Protein AF-A0A2U9CSH9-F1 (afdb_monomer)

Radius of gyration: 21.41 Å; Cα contacts (8 Å, |Δi|>4): 28; chains: 1; bounding box: 48×41×66 Å

Secondary structure (DSSP, 8-state):
----TT-HHHHHHHHHHHHHHHHHHHHHS-HHHHHHHHHHSTTSGGGTTS-HHHHHHHHHHHHHHHHHHS----S---------HHHHHHHHHHHHHHHHHHHHH--

Organism: Scophthalmus maximus (NCBI:txid52904)

pLDDT: mean 71.53, std 14.7, range [34.81, 94.69]

Solvent-accessible surface area (backbone atoms only — not comparable to full-atom values): 6603 Å² total; per-residue (Å²): 131,87,81,53,82,82,35,69,67,54,48,51,50,49,53,51,54,50,50,55,52,50,53,54,47,53,74,76,40,66,56,67,60,52,54,49,53,46,52,60,36,84,88,38,61,90,43,66,92,47,58,79,75,58,49,58,56,50,53,52,52,51,53,50,53,47,59,70,71,42,76,77,78,64,87,78,76,91,81,92,77,84,76,58,68,67,60,57,50,49,52,55,46,50,53,53,52,53,54,55,50,57,55,66,73,76,111

Foldseek 3Di:
DPPDCPPPVNVVVCVVVVVVVVVVVVVVDPVLVVLLVLLL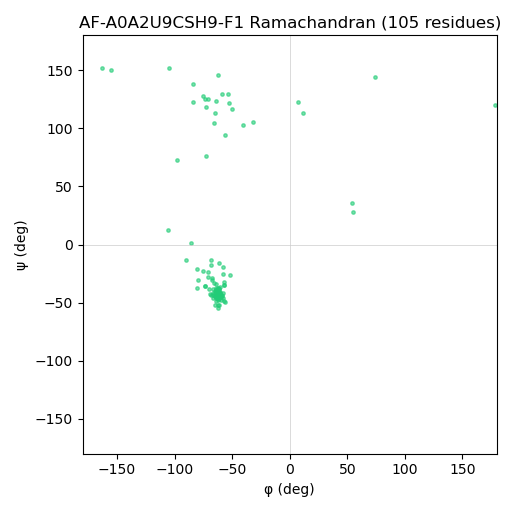PPVCPQSPVDDPVVSVVNVVVVVVVLVVLPPPDDDDDDDDDDPDVVSVVSNVSVVVNVVVVVVVVVD

Structure (mmCIF, N/CA/C/O backbone):
data_AF-A0A2U9CSH9-F1
#
_entry.id   AF-A0A2U9CSH9-F1
#
loop_
_atom_site.group_PDB
_atom_site.id
_atom_site.type_symbol
_atom_site.label_atom_id
_atom_site.label_alt_id
_atom_site.label_comp_id
_atom_site.label_asym_id
_atom_site.label_entity_id
_atom_site.label_seq_id
_atom_site.pdbx_PDB_ins_code
_atom_site.Cartn_x
_atom_site.Cartn_y
_atom_site.Cartn_z
_atom_site.occupancy
_atom_site.B_iso_or_equiv
_atom_site.auth_seq_id
_atom_site.auth_comp_id
_atom_site.auth_asym_id
_atom_site.auth_atom_id
_atom_site.pdbx_PDB_model_num
ATOM 1 N N . MET A 1 1 ? 16.160 3.084 -37.737 1.00 49.69 1 MET A N 1
ATOM 2 C CA . MET A 1 1 ? 16.240 1.764 -37.085 1.00 49.69 1 MET A CA 1
ATOM 3 C C . MET A 1 1 ? 15.043 1.683 -36.165 1.00 49.69 1 MET A C 1
ATOM 5 O O . MET A 1 1 ? 14.957 2.508 -35.265 1.00 49.69 1 MET A O 1
ATOM 9 N N . GLU A 1 2 ? 14.085 0.808 -36.460 1.00 58.69 2 GLU A N 1
ATOM 10 C CA . GLU A 1 2 ? 13.007 0.487 -35.521 1.00 58.69 2 GLU A CA 1
ATOM 11 C C . GLU A 1 2 ? 13.655 -0.187 -34.312 1.00 58.69 2 GLU A C 1
ATOM 13 O O . GLU A 1 2 ? 14.274 -1.242 -34.439 1.00 58.69 2 GLU A O 1
ATOM 18 N N . SER A 1 3 ? 13.620 0.474 -33.158 1.00 60.19 3 SER A N 1
ATOM 19 C CA . SER A 1 3 ? 14.018 -0.141 -31.898 1.00 60.19 3 SER A CA 1
ATOM 20 C C . SER A 1 3 ? 13.008 -1.243 -31.594 1.00 60.19 3 SER A C 1
ATOM 22 O O . SER A 1 3 ? 11.867 -0.948 -31.247 1.00 60.19 3 SER A O 1
ATOM 24 N N . SER A 1 4 ? 13.414 -2.495 -31.792 1.00 69.75 4 SER A N 1
ATOM 25 C CA . SER A 1 4 ? 12.631 -3.660 -31.387 1.00 69.75 4 SER A CA 1
ATOM 26 C C . SER A 1 4 ? 12.401 -3.601 -29.876 1.00 69.75 4 SER A C 1
ATOM 28 O O . SER A 1 4 ? 13.360 -3.431 -29.124 1.00 69.75 4 SER A O 1
ATOM 30 N N . GLU A 1 5 ? 11.155 -3.748 -29.422 1.00 65.00 5 GLU A N 1
ATOM 31 C CA . GLU A 1 5 ? 10.828 -3.832 -27.988 1.00 65.00 5 GLU A CA 1
ATOM 32 C C . GLU A 1 5 ? 11.483 -5.053 -27.308 1.00 65.00 5 GLU A C 1
ATOM 34 O O . GLU A 1 5 ? 11.623 -5.078 -26.086 1.00 65.00 5 GLU A O 1
ATOM 39 N N . ASP A 1 6 ? 11.953 -6.020 -28.106 1.00 74.81 6 ASP A N 1
ATOM 40 C CA . ASP A 1 6 ? 12.727 -7.182 -27.660 1.00 74.81 6 ASP A CA 1
ATOM 41 C C . ASP A 1 6 ? 14.239 -6.907 -27.542 1.00 74.81 6 ASP A C 1
ATOM 43 O O . ASP A 1 6 ? 15.007 -7.812 -27.205 1.00 74.81 6 ASP A O 1
ATOM 47 N N . ASP A 1 7 ? 14.704 -5.680 -27.812 1.00 85.31 7 ASP A N 1
ATOM 48 C CA . ASP A 1 7 ? 16.100 -5.314 -27.577 1.00 85.31 7 ASP A CA 1
ATOM 49 C C . ASP A 1 7 ? 16.426 -5.384 -26.069 1.00 85.31 7 ASP A C 1
ATOM 51 O O . ASP A 1 7 ? 15.793 -4.695 -25.256 1.00 85.31 7 ASP A O 1
ATOM 55 N N . PRO A 1 8 ? 17.439 -6.167 -25.653 1.00 83.56 8 PRO A N 1
ATOM 56 C CA . PRO A 1 8 ? 17.813 -6.278 -24.246 1.00 83.56 8 PRO A CA 1
ATOM 57 C C . PRO A 1 8 ? 18.170 -4.929 -23.605 1.00 83.56 8 PRO A C 1
ATOM 59 O O . PRO A 1 8 ? 17.911 -4.732 -22.415 1.00 83.56 8 PRO A O 1
ATOM 62 N N . GLY A 1 9 ? 18.743 -4.000 -24.381 1.00 86.38 9 GLY A N 1
ATOM 63 C CA . GLY A 1 9 ? 19.060 -2.645 -23.932 1.00 86.38 9 GLY A CA 1
ATOM 64 C C . GLY A 1 9 ? 17.804 -1.823 -23.639 1.00 86.38 9 GLY A C 1
ATOM 65 O O . GLY A 1 9 ? 17.703 -1.205 -22.575 1.00 86.38 9 GLY A O 1
ATOM 66 N N . PHE A 1 10 ? 16.815 -1.871 -24.533 1.00 87.00 10 PHE A N 1
ATOM 67 C CA . PHE A 1 10 ? 15.502 -1.258 -24.325 1.00 87.00 10 PHE A CA 1
ATOM 68 C C . PHE A 1 10 ? 14.789 -1.818 -23.088 1.00 87.00 10 PHE A C 1
ATOM 70 O O . PHE A 1 10 ? 14.345 -1.042 -22.241 1.00 87.00 10 PHE A O 1
ATOM 77 N N . ILE A 1 11 ? 14.735 -3.145 -22.926 1.00 87.12 11 ILE A N 1
ATOM 78 C CA . ILE A 1 11 ? 14.083 -3.784 -21.771 1.00 87.12 11 ILE A CA 1
ATOM 79 C C . ILE A 1 11 ? 14.757 -3.365 -20.459 1.00 87.12 11 ILE A C 1
ATOM 81 O O . ILE A 1 11 ? 14.074 -3.122 -19.459 1.00 87.12 11 ILE A O 1
ATOM 85 N N . LEU A 1 12 ? 16.092 -3.282 -20.439 1.00 90.06 12 LEU A N 1
ATOM 86 C CA . LEU A 1 12 ? 16.836 -2.856 -19.256 1.00 90.06 12 LEU A CA 1
ATOM 87 C C . LEU A 1 12 ? 16.510 -1.404 -18.887 1.00 90.06 12 LEU A C 1
ATOM 89 O O . LEU A 1 12 ? 16.176 -1.132 -17.732 1.00 90.06 12 LEU A O 1
ATOM 93 N N . ASN A 1 13 ? 16.546 -0.501 -19.869 1.00 90.38 13 ASN A N 1
ATOM 94 C CA . ASN A 1 13 ? 16.212 0.908 -19.672 1.00 90.38 13 ASN A CA 1
ATOM 95 C C . ASN A 1 13 ? 14.763 1.076 -19.219 1.00 90.38 13 ASN A C 1
ATOM 97 O O . ASN A 1 13 ? 14.510 1.756 -18.229 1.00 90.38 13 ASN A O 1
ATOM 101 N N . PHE A 1 14 ? 13.819 0.397 -19.873 1.00 90.56 14 PHE A N 1
ATOM 102 C CA . PHE A 1 14 ? 12.418 0.412 -19.475 1.00 90.56 14 PHE A CA 1
ATOM 103 C C . PHE A 1 14 ? 12.251 -0.033 -18.021 1.00 90.56 14 PHE A C 1
ATOM 105 O O . PHE A 1 14 ? 11.619 0.673 -17.241 1.00 90.56 14 PHE A O 1
ATOM 112 N N . LYS A 1 15 ? 12.856 -1.159 -17.618 1.00 92.88 15 LYS A N 1
ATOM 113 C CA . LYS A 1 15 ? 12.779 -1.645 -16.231 1.00 92.88 15 LYS A CA 1
ATOM 114 C C . LYS A 1 15 ? 13.325 -0.624 -15.241 1.00 92.88 15 LYS A C 1
ATOM 116 O O . LYS A 1 15 ? 12.700 -0.407 -14.204 1.00 92.88 15 LYS A O 1
ATOM 121 N N . GLN A 1 16 ? 14.457 0.004 -15.547 1.00 94.69 16 GLN A N 1
ATOM 122 C CA . GLN A 1 16 ? 15.051 1.021 -14.681 1.00 94.69 16 GLN A CA 1
ATOM 123 C C . GLN A 1 16 ? 14.157 2.259 -14.578 1.00 94.69 16 GLN A C 1
ATOM 125 O O . GLN A 1 16 ? 13.796 2.659 -13.474 1.00 94.69 16 GLN A O 1
ATOM 130 N N . THR A 1 17 ? 13.739 2.828 -15.710 1.00 93.38 17 THR A N 1
ATOM 131 C CA . THR A 1 17 ? 12.882 4.019 -15.740 1.00 93.38 17 THR A CA 1
ATOM 132 C C . THR A 1 17 ? 11.534 3.756 -15.077 1.00 93.38 17 THR A C 1
ATOM 134 O O . THR A 1 17 ? 11.076 4.566 -14.277 1.00 93.38 17 THR A O 1
ATOM 137 N N . PHE A 1 18 ? 10.922 2.604 -15.349 1.00 93.44 18 PHE A N 1
ATOM 138 C CA . PHE A 1 18 ? 9.663 2.200 -14.736 1.00 93.44 18 PHE A CA 1
ATOM 139 C C . PHE A 1 18 ? 9.794 2.021 -13.222 1.00 93.44 18 PHE A C 1
ATOM 141 O O . PHE A 1 18 ? 8.925 2.466 -12.478 1.00 93.44 18 PHE A O 1
ATOM 148 N N . THR A 1 19 ? 10.880 1.404 -12.749 1.00 93.19 19 THR A N 1
ATOM 149 C CA . THR A 1 19 ? 11.113 1.221 -11.308 1.00 93.19 19 THR A CA 1
ATOM 150 C C . THR A 1 19 ? 11.275 2.565 -10.604 1.00 93.19 19 THR A C 1
ATOM 152 O O . THR A 1 19 ? 10.609 2.801 -9.601 1.00 93.19 19 THR A O 1
ATOM 155 N N . LEU A 1 20 ? 12.075 3.475 -11.167 1.00 93.75 20 LEU A N 1
ATOM 156 C CA . LEU A 1 20 ? 12.262 4.823 -10.622 1.00 93.75 20 LEU A CA 1
ATOM 157 C C . LEU A 1 20 ? 10.951 5.616 -10.586 1.00 93.75 20 LEU A C 1
ATOM 159 O O . LEU A 1 20 ? 10.651 6.292 -9.603 1.00 93.75 20 LEU A O 1
ATOM 163 N N . ASP A 1 21 ? 10.144 5.515 -11.642 1.00 92.75 21 ASP A N 1
ATOM 164 C CA . ASP A 1 21 ? 8.839 6.167 -11.697 1.00 92.75 21 ASP A CA 1
ATOM 165 C C 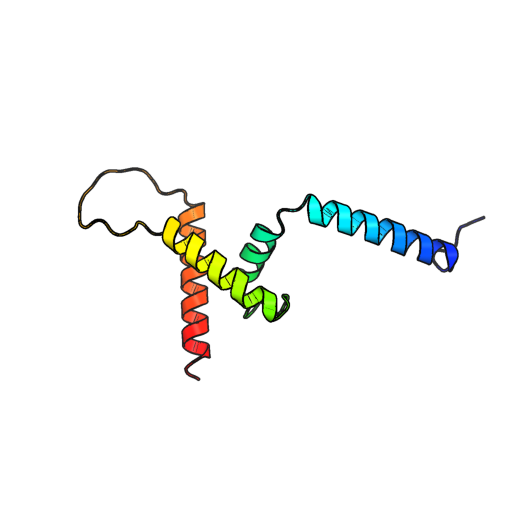. ASP A 1 21 ? 7.851 5.574 -10.675 1.00 92.75 21 ASP A C 1
ATOM 167 O O . ASP A 1 21 ? 7.103 6.307 -10.025 1.00 92.75 21 ASP A O 1
ATOM 171 N N . MET A 1 22 ? 7.878 4.253 -10.463 1.00 89.19 22 MET A N 1
ATOM 172 C CA . MET A 1 22 ? 7.092 3.593 -9.417 1.00 89.19 22 MET A CA 1
ATOM 173 C C . MET A 1 22 ? 7.507 4.023 -8.012 1.00 89.19 22 MET A C 1
ATOM 175 O O . MET A 1 22 ? 6.637 4.280 -7.181 1.00 89.19 22 MET A O 1
ATOM 179 N N . GLU A 1 23 ? 8.807 4.111 -7.739 1.00 88.38 23 GLU A N 1
ATOM 180 C CA . GLU A 1 23 ? 9.325 4.572 -6.449 1.00 88.38 23 GLU A CA 1
ATOM 181 C C . GLU A 1 23 ? 8.921 6.020 -6.179 1.00 88.38 23 GLU A C 1
ATOM 183 O O . GLU A 1 23 ? 8.352 6.308 -5.127 1.00 88.38 23 GLU A O 1
ATOM 188 N N . LYS A 1 24 ? 9.072 6.903 -7.170 1.00 90.06 24 LYS A N 1
ATOM 189 C CA . LYS A 1 24 ? 8.617 8.292 -7.071 1.00 90.06 24 LYS A CA 1
ATOM 190 C C . LYS A 1 24 ? 7.119 8.382 -6.762 1.00 90.06 24 LYS A C 1
ATOM 192 O O . LYS A 1 24 ? 6.705 9.086 -5.842 1.00 90.06 24 LYS A O 1
ATOM 197 N N . ARG A 1 25 ? 6.290 7.633 -7.495 1.00 87.00 25 ARG A N 1
ATOM 198 C CA . ARG A 1 25 ? 4.837 7.621 -7.272 1.00 87.00 25 ARG A CA 1
ATOM 199 C C . ARG A 1 25 ? 4.460 7.029 -5.923 1.00 87.00 25 ARG A C 1
ATOM 201 O O . ARG A 1 25 ? 3.468 7.459 -5.342 1.00 87.00 25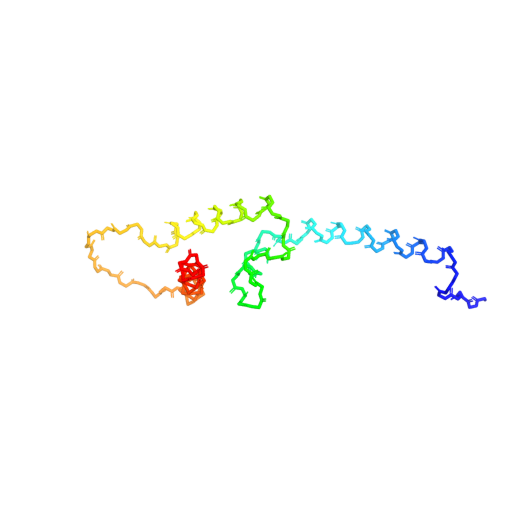 ARG A O 1
ATOM 208 N N . LYS A 1 26 ? 5.210 6.051 -5.416 1.00 82.50 26 LYS A N 1
ATOM 209 C CA . LYS A 1 26 ? 4.986 5.470 -4.088 1.00 82.50 26 LYS A CA 1
ATOM 210 C C . LYS A 1 26 ? 5.152 6.520 -2.986 1.00 82.50 26 LYS A C 1
ATOM 212 O O . LYS A 1 26 ? 4.351 6.499 -2.055 1.00 82.50 26 LYS A O 1
ATOM 217 N N . ASP A 1 27 ? 6.118 7.425 -3.120 1.00 78.31 27 ASP A N 1
ATOM 218 C CA . ASP A 1 27 ? 6.354 8.509 -2.158 1.00 78.31 27 ASP A CA 1
ATOM 219 C C . ASP A 1 27 ? 5.291 9.615 -2.256 1.00 78.31 27 ASP A C 1
ATOM 221 O O . ASP A 1 27 ? 4.852 10.158 -1.244 1.00 78.31 27 ASP A O 1
ATOM 225 N N . GLU A 1 28 ? 4.816 9.910 -3.469 1.00 78.81 28 GLU A N 1
ATOM 226 C CA . GLU A 1 28 ? 3.731 10.875 -3.709 1.00 78.81 28 GLU A CA 1
ATOM 227 C C . GLU A 1 28 ? 2.340 10.319 -3.338 1.00 78.81 28 GLU A C 1
ATOM 229 O O . GLU A 1 28 ? 1.396 11.069 -3.076 1.00 78.81 28 GLU A O 1
ATOM 234 N N . THR A 1 29 ? 2.188 8.993 -3.306 1.00 79.12 29 THR A N 1
ATOM 235 C CA . THR A 1 29 ? 0.917 8.321 -3.018 1.00 79.12 29 THR A CA 1
ATOM 236 C C . THR A 1 29 ? 0.687 8.201 -1.518 1.00 79.12 29 THR A C 1
ATOM 238 O O . THR A 1 29 ? 1.556 7.779 -0.757 1.00 79.12 29 THR A O 1
ATOM 241 N N . ASN A 1 30 ? -0.552 8.442 -1.080 1.00 81.69 30 ASN A N 1
ATOM 242 C CA . ASN A 1 30 ? -0.961 8.155 0.292 1.00 81.69 30 ASN A CA 1
ATOM 243 C C . ASN A 1 30 ? -1.108 6.638 0.526 1.00 81.69 30 ASN A C 1
ATOM 245 O O . ASN A 1 30 ? -2.209 6.081 0.561 1.00 81.69 30 ASN A O 1
ATOM 249 N N . SER A 1 31 ? 0.037 5.966 0.659 1.00 77.69 31 SER A N 1
ATOM 250 C CA . SER A 1 31 ? 0.155 4.516 0.823 1.00 77.69 31 SER A CA 1
ATOM 251 C C . SER A 1 31 ? -0.634 4.012 2.034 1.00 77.69 31 SER A C 1
ATOM 253 O O . SER A 1 31 ? -1.267 2.959 1.975 1.00 77.69 31 SER A O 1
ATOM 255 N N . THR A 1 32 ? -0.694 4.802 3.108 1.00 77.38 32 THR A N 1
ATOM 256 C CA . THR A 1 32 ? -1.468 4.481 4.312 1.00 77.38 32 THR A CA 1
ATOM 257 C C . THR A 1 32 ? -2.959 4.357 4.011 1.00 77.38 32 THR A C 1
ATOM 259 O O . THR A 1 32 ? -3.560 3.324 4.310 1.00 77.38 32 THR A O 1
ATOM 262 N N . TRP A 1 33 ? -3.564 5.355 3.362 1.00 77.00 33 TRP A N 1
ATOM 263 C CA . TRP A 1 33 ? -4.988 5.299 3.017 1.00 77.00 33 TRP A CA 1
ATOM 264 C C . TRP A 1 33 ? -5.309 4.242 1.964 1.00 77.00 33 TRP A C 1
ATOM 266 O O . TRP A 1 33 ? -6.385 3.649 2.019 1.00 77.00 33 TRP A O 1
ATOM 276 N N . LEU A 1 34 ? -4.380 3.955 1.052 1.00 80.94 34 LEU A N 1
ATOM 277 C CA . LEU A 1 34 ? -4.534 2.872 0.082 1.00 80.94 34 LEU A CA 1
ATOM 278 C C . LEU A 1 34 ? -4.524 1.491 0.758 1.00 80.94 34 LEU A C 1
ATOM 280 O O . LEU A 1 34 ? -5.333 0.620 0.440 1.00 80.94 34 LEU A O 1
ATOM 284 N N . LYS A 1 35 ? -3.634 1.290 1.735 1.00 76.81 35 LYS A N 1
ATOM 285 C CA . LYS A 1 35 ? -3.601 0.072 2.551 1.00 76.81 35 LYS A CA 1
ATOM 286 C C . LYS A 1 35 ? -4.885 -0.081 3.371 1.00 76.81 35 LYS A C 1
ATOM 288 O O . LYS A 1 35 ? -5.427 -1.182 3.453 1.00 76.81 35 LYS A O 1
ATOM 293 N N . ILE A 1 36 ? -5.400 1.022 3.917 1.00 76.12 36 ILE A N 1
ATOM 294 C CA . ILE A 1 36 ? -6.681 1.065 4.630 1.00 76.12 36 ILE A CA 1
ATOM 295 C C . ILE A 1 36 ? -7.832 0.684 3.688 1.00 76.12 36 ILE A C 1
ATOM 297 O O . ILE A 1 36 ? -8.567 -0.261 3.961 1.00 76.12 36 ILE A O 1
ATOM 301 N N . SER A 1 37 ? -7.986 1.350 2.547 1.00 76.31 37 SER A N 1
ATOM 302 C CA . SER A 1 37 ? -9.079 1.050 1.614 1.00 76.31 37 SER A CA 1
ATOM 303 C C . SER A 1 37 ? -9.026 -0.392 1.100 1.00 76.31 37 SER A C 1
ATOM 305 O O . SER A 1 37 ? -10.065 -1.044 1.020 1.00 76.31 37 SER A O 1
ATOM 307 N N . THR A 1 38 ? -7.825 -0.929 0.872 1.00 76.69 38 THR A N 1
ATOM 308 C CA . THR A 1 38 ? -7.630 -2.342 0.514 1.00 76.69 38 THR A CA 1
ATOM 309 C C . THR A 1 38 ? -8.066 -3.284 1.637 1.00 76.69 38 THR A C 1
ATOM 311 O O . THR A 1 38 ? -8.687 -4.302 1.363 1.00 76.69 38 THR A O 1
ATOM 314 N N . ALA A 1 39 ? -7.804 -2.954 2.906 1.00 74.31 39 ALA A N 1
ATOM 315 C CA . ALA A 1 39 ? -8.287 -3.747 4.041 1.00 74.31 39 ALA A CA 1
ATOM 316 C C . ALA A 1 39 ? -9.812 -3.766 4.158 1.00 74.31 39 ALA A C 1
ATOM 318 O O . ALA A 1 39 ? -10.379 -4.751 4.624 1.00 74.31 39 ALA A O 1
ATOM 319 N N . LEU A 1 40 ? -10.456 -2.656 3.789 1.00 72.88 40 LEU A N 1
ATOM 320 C CA . LEU A 1 40 ? -11.907 -2.499 3.861 1.00 72.88 40 LEU A CA 1
ATOM 321 C C . LEU A 1 40 ? -12.640 -3.140 2.696 1.00 72.88 40 LEU A C 1
ATOM 323 O O . LEU A 1 40 ? -13.830 -3.431 2.811 1.00 72.88 40 LEU A O 1
ATOM 327 N N . ASP A 1 41 ? -11.948 -3.362 1.586 1.00 79.44 41 ASP A N 1
ATOM 328 C CA . ASP A 1 41 ? -12.521 -4.010 0.426 1.00 79.44 41 ASP A CA 1
ATOM 329 C C . ASP A 1 41 ? -12.710 -5.519 0.701 1.00 79.44 41 ASP A C 1
ATOM 331 O O . ASP A 1 41 ? -11.738 -6.254 0.905 1.00 79.44 41 ASP A O 1
ATOM 335 N N . PRO A 1 42 ? -13.958 -6.029 0.669 1.00 71.94 42 PRO A N 1
ATOM 336 C CA . PRO A 1 42 ? -14.258 -7.431 0.952 1.00 71.94 42 PRO A CA 1
ATOM 337 C C . PRO A 1 42 ? -13.547 -8.447 0.049 1.00 71.94 42 PRO A C 1
ATOM 339 O O . PRO A 1 42 ? -13.475 -9.627 0.403 1.00 71.94 42 PRO A O 1
ATOM 342 N N . ARG A 1 43 ? -13.059 -8.021 -1.124 1.00 78.38 43 ARG A N 1
ATOM 343 C CA . ARG A 1 43 ? -12.319 -8.869 -2.069 1.00 78.38 43 ARG A CA 1
ATOM 344 C C . ARG A 1 43 ? -10.933 -9.221 -1.534 1.00 78.38 43 ARG A C 1
ATOM 346 O O . ARG A 1 43 ? -10.426 -10.304 -1.818 1.00 78.38 43 ARG A O 1
ATOM 353 N N . PHE A 1 44 ? -10.349 -8.364 -0.702 1.00 72.31 44 PHE A N 1
ATOM 354 C CA . PHE A 1 44 ? -9.026 -8.559 -0.118 1.00 72.31 44 PHE A CA 1
ATOM 355 C C . PHE A 1 44 ? -9.146 -9.140 1.293 1.00 72.31 44 PHE A C 1
ATOM 357 O O . PHE A 1 44 ? -8.902 -8.483 2.304 1.00 72.31 44 PHE A O 1
ATOM 364 N N . LYS A 1 45 ? -9.517 -10.426 1.364 1.00 69.88 45 LYS A N 1
ATOM 365 C CA . LYS A 1 45 ? -9.622 -11.154 2.638 1.00 69.88 45 LYS A CA 1
ATOM 366 C C . LYS A 1 45 ? -8.315 -11.060 3.433 1.00 69.88 45 LYS A C 1
ATOM 368 O O . LYS A 1 45 ? -7.242 -11.366 2.910 1.00 69.88 45 LYS A O 1
ATOM 373 N N . ASP A 1 46 ? -8.429 -10.676 4.702 1.00 68.06 46 ASP A N 1
ATOM 374 C CA . ASP A 1 46 ? -7.358 -10.686 5.708 1.00 68.06 46 ASP A CA 1
ATOM 375 C C . ASP A 1 46 ? -6.078 -9.933 5.329 1.00 68.06 46 ASP A C 1
ATOM 377 O O . ASP A 1 46 ? -4.994 -10.294 5.802 1.00 68.06 46 ASP A O 1
ATOM 381 N N . LEU A 1 47 ? -6.176 -8.904 4.478 1.00 72.19 47 LEU A N 1
ATOM 382 C CA . LEU A 1 47 ? -5.006 -8.154 4.014 1.00 72.19 47 LEU A CA 1
ATOM 383 C C . LEU A 1 47 ? -3.932 -9.066 3.392 1.00 72.19 47 LEU A C 1
ATOM 385 O O . LEU A 1 47 ? -2.733 -8.836 3.555 1.00 72.19 47 LEU A O 1
ATOM 389 N N . LYS A 1 48 ? -4.339 -10.133 2.687 1.00 72.75 48 LYS A N 1
ATOM 390 C CA . LYS A 1 48 ? -3.402 -11.103 2.088 1.00 72.75 48 LYS A CA 1
ATOM 391 C C . LYS A 1 48 ? -2.406 -10.478 1.107 1.00 72.75 48 LYS A C 1
ATOM 393 O O . LYS A 1 48 ? -1.314 -11.014 0.960 1.00 72.75 48 LYS A O 1
ATOM 398 N N . CYS A 1 49 ? -2.765 -9.349 0.498 1.00 75.12 49 CYS A N 1
ATOM 399 C CA . CYS A 1 49 ? -1.905 -8.547 -0.372 1.00 75.12 49 CYS A CA 1
ATOM 400 C C . CYS A 1 49 ? -0.744 -7.854 0.362 1.00 75.12 49 CYS A C 1
ATOM 402 O O . CYS A 1 49 ? 0.171 -7.364 -0.287 1.00 75.12 49 CYS A O 1
ATOM 404 N N . LEU A 1 50 ? -0.773 -7.804 1.696 1.00 76.00 50 LEU A N 1
ATOM 405 C CA . LEU A 1 50 ? 0.286 -7.229 2.515 1.00 76.00 50 LEU A CA 1
ATOM 406 C C . LEU A 1 50 ? 1.117 -8.313 3.186 1.00 76.00 50 LEU A C 1
ATOM 408 O O . LEU A 1 50 ? 0.621 -9.401 3.515 1.00 76.00 50 LEU A O 1
ATOM 412 N N . HIS A 1 51 ? 2.379 -7.985 3.450 1.00 81.50 51 HIS A N 1
ATOM 413 C CA . HIS A 1 51 ? 3.269 -8.858 4.196 1.00 81.50 51 HIS A CA 1
ATOM 414 C C . HIS A 1 51 ? 2.748 -9.080 5.624 1.00 81.50 51 HIS A C 1
ATOM 416 O O . HIS A 1 51 ? 2.150 -8.191 6.228 1.00 81.50 51 HIS A O 1
ATOM 422 N N . ARG A 1 52 ? 2.961 -10.279 6.184 1.00 79.56 52 ARG A N 1
ATOM 423 C CA . ARG A 1 52 ? 2.385 -10.673 7.484 1.00 79.56 52 ARG A CA 1
ATOM 424 C C . ARG A 1 52 ? 2.775 -9.721 8.622 1.00 79.56 52 ARG A C 1
ATOM 426 O O . ARG A 1 52 ? 1.941 -9.490 9.492 1.00 79.56 52 ARG A O 1
ATOM 433 N N . SER A 1 53 ? 3.993 -9.175 8.593 1.00 80.88 53 SER A N 1
ATOM 434 C CA . SER A 1 53 ? 4.476 -8.192 9.576 1.00 80.88 53 SER A CA 1
ATOM 435 C C . SER A 1 53 ? 3.662 -6.894 9.546 1.00 80.88 53 SER A C 1
ATOM 437 O O . SER A 1 53 ? 3.207 -6.435 10.586 1.00 80.88 53 SER A O 1
ATOM 439 N N . GLU A 1 54 ? 3.376 -6.366 8.355 1.00 80.94 54 GLU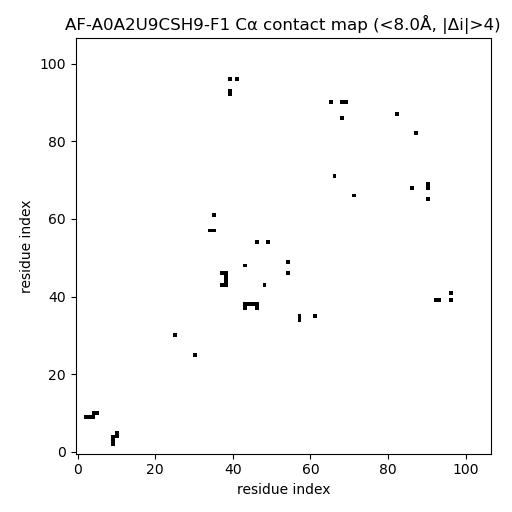 A N 1
ATOM 440 C CA . GLU A 1 54 ? 2.666 -5.091 8.168 1.00 80.94 54 GLU A CA 1
ATOM 441 C C . GLU A 1 54 ? 1.180 -5.171 8.534 1.00 80.94 54 GLU A C 1
ATOM 443 O O . GLU A 1 54 ? 0.543 -4.165 8.851 1.00 80.94 54 GLU A O 1
ATOM 448 N N . ARG A 1 55 ? 0.594 -6.374 8.496 1.00 83.50 55 ARG A N 1
ATOM 449 C CA . ARG A 1 55 ? -0.828 -6.558 8.816 1.00 83.50 55 ARG A CA 1
ATOM 450 C C . ARG A 1 55 ? -1.129 -6.138 10.249 1.00 83.50 55 ARG A C 1
ATOM 452 O O . ARG A 1 55 ? -2.167 -5.529 10.483 1.00 83.50 55 ARG A O 1
ATOM 459 N N . ALA A 1 56 ? -0.263 -6.487 11.202 1.00 82.19 56 ALA A N 1
ATOM 460 C CA . ALA A 1 56 ? -0.489 -6.188 12.615 1.00 82.19 56 ALA A CA 1
ATOM 461 C C . ALA A 1 56 ? -0.523 -4.673 12.871 1.00 82.19 56 ALA A C 1
ATOM 463 O O . ALA A 1 56 ? -1.443 -4.184 13.524 1.00 82.19 56 ALA A O 1
ATOM 464 N N . GLU A 1 57 ? 0.422 -3.941 12.285 1.00 84.69 57 GLU A N 1
ATOM 465 C CA . GLU A 1 57 ? 0.526 -2.483 12.393 1.00 84.69 57 GLU A CA 1
ATOM 466 C C . GLU A 1 57 ? -0.685 -1.775 11.780 1.00 84.69 57 GLU A C 1
ATOM 468 O O . GLU A 1 57 ? -1.267 -0.886 12.397 1.00 84.69 57 GLU A O 1
ATOM 473 N N . LEU A 1 58 ? -1.141 -2.222 10.607 1.00 83.19 58 LEU A N 1
ATOM 474 C CA . LEU A 1 58 ? -2.358 -1.688 9.994 1.00 83.19 58 LEU A CA 1
ATOM 475 C C . LEU A 1 58 ? -3.597 -1.915 10.842 1.00 83.19 58 LEU A C 1
ATOM 477 O O . LEU A 1 58 ? -4.416 -1.012 10.973 1.00 83.19 58 LEU A O 1
ATOM 481 N N . TRP A 1 59 ? -3.750 -3.105 11.422 1.00 79.50 59 TRP A N 1
ATOM 482 C CA . TRP A 1 59 ? -4.873 -3.380 12.314 1.00 79.50 59 TRP A CA 1
ATOM 483 C C . TRP A 1 59 ? -4.848 -2.488 13.557 1.00 79.50 59 TRP A C 1
ATOM 485 O O . TRP A 1 59 ? -5.906 -2.031 13.988 1.00 79.50 59 TRP A O 1
ATOM 495 N N . ALA A 1 60 ? -3.663 -2.205 14.104 1.00 83.38 60 ALA A N 1
ATOM 496 C CA . ALA A 1 60 ? -3.507 -1.266 15.210 1.00 83.38 60 ALA A CA 1
ATOM 497 C C . ALA A 1 60 ? -3.884 0.168 14.796 1.00 83.38 60 ALA A C 1
ATOM 499 O O . ALA A 1 60 ? -4.645 0.826 15.506 1.00 83.38 60 ALA A O 1
ATOM 500 N N . LEU A 1 61 ? -3.441 0.620 13.616 1.00 84.12 61 LEU A N 1
ATOM 501 C CA . LEU A 1 61 ? -3.821 1.917 13.049 1.00 84.12 61 LEU A CA 1
ATOM 502 C C . LEU A 1 61 ? -5.341 2.021 12.848 1.00 84.12 61 LEU A C 1
ATOM 504 O O . LEU A 1 61 ? -5.953 3.008 13.246 1.00 84.12 61 LEU A O 1
ATOM 508 N N . PHE A 1 62 ? -5.970 0.977 12.303 1.00 78.56 62 PHE A N 1
ATOM 509 C CA . PHE A 1 62 ? -7.423 0.888 12.153 1.00 78.56 62 PHE A CA 1
ATOM 510 C C . PHE A 1 62 ? -8.169 1.009 13.477 1.00 78.56 62 PHE A C 1
ATOM 512 O O . PHE A 1 62 ? -9.164 1.727 13.561 1.00 78.56 62 PHE A O 1
ATOM 519 N N . ALA A 1 63 ? -7.704 0.299 14.506 1.00 79.06 63 ALA A N 1
ATOM 520 C CA . ALA A 1 63 ? -8.298 0.360 15.834 1.00 79.06 63 ALA A CA 1
ATOM 521 C C . ALA A 1 63 ? -8.165 1.765 16.448 1.00 79.06 63 ALA A C 1
ATOM 523 O O . ALA A 1 63 ? -9.104 2.239 17.085 1.00 79.06 63 ALA A O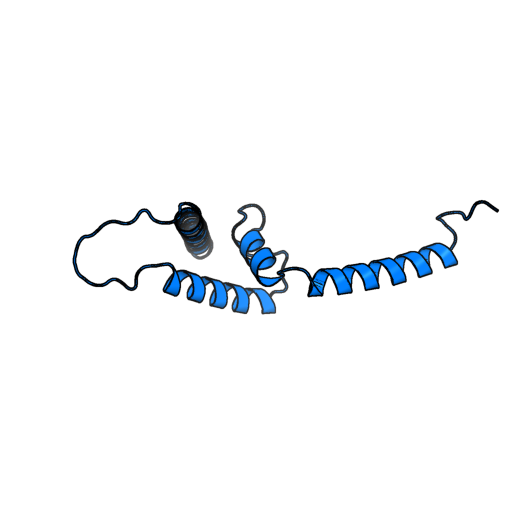 1
ATOM 524 N N . GLY A 1 64 ? -7.038 2.446 16.212 1.00 82.88 64 GLY A N 1
ATOM 525 C CA . GLY A 1 64 ? -6.830 3.841 16.603 1.00 82.88 64 GLY A CA 1
ATOM 526 C C . GLY A 1 64 ? -7.806 4.795 15.914 1.00 82.88 64 GLY A C 1
ATOM 527 O O . GLY A 1 64 ? -8.531 5.517 16.593 1.00 82.88 64 GLY A O 1
ATOM 528 N N . ILE A 1 65 ? -7.904 4.722 14.582 1.00 80.44 65 ILE A N 1
ATOM 529 C CA . ILE A 1 65 ? -8.830 5.546 13.783 1.00 80.44 65 ILE A CA 1
ATOM 530 C C . ILE A 1 65 ? -10.278 5.323 14.228 1.00 80.44 65 ILE A C 1
ATOM 532 O O . ILE A 1 65 ? -11.043 6.271 14.371 1.00 80.44 65 ILE A O 1
ATOM 536 N N . LEU A 1 66 ? -10.670 4.076 14.494 1.00 73.81 66 LEU A N 1
ATOM 537 C CA . LEU A 1 66 ? -11.998 3.774 15.023 1.00 73.81 66 LEU A CA 1
ATOM 538 C C . LEU A 1 66 ? -12.248 4.388 16.394 1.00 73.81 66 LEU A C 1
ATOM 540 O O . LEU A 1 66 ? -13.355 4.841 16.652 1.00 73.81 66 LEU A O 1
ATOM 544 N N . LYS A 1 67 ? -11.250 4.378 17.276 1.00 79.31 67 LYS A N 1
ATOM 545 C CA . LYS A 1 67 ? -11.369 4.955 18.615 1.00 79.31 67 LYS A CA 1
ATOM 546 C C . LYS A 1 67 ? -11.517 6.478 18.576 1.00 79.31 67 LYS A C 1
ATOM 548 O O . LYS A 1 67 ? -12.137 7.031 19.478 1.00 79.31 67 LYS A O 1
ATOM 553 N N . GLU A 1 68 ? -10.961 7.133 17.559 1.00 77.06 68 GLU A N 1
ATOM 554 C CA . GLU A 1 68 ? -11.157 8.566 17.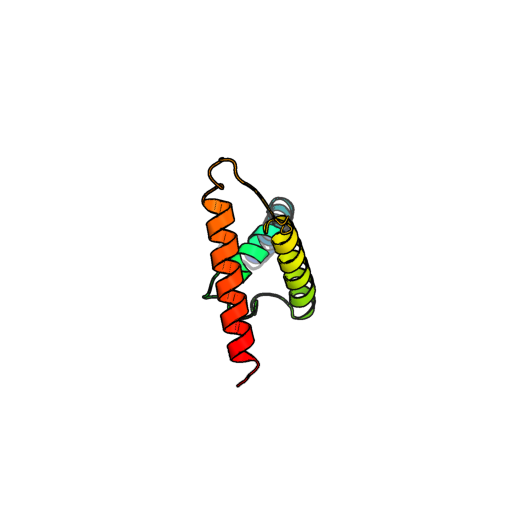304 1.00 77.06 68 GLU A CA 1
ATOM 555 C C . GLU A 1 68 ? -12.487 8.871 16.600 1.00 77.06 68 GLU A C 1
ATOM 557 O O . GLU A 1 68 ? -13.123 9.877 16.899 1.00 77.06 68 GLU A O 1
ATOM 562 N N . MET A 1 69 ? -12.922 8.015 15.667 1.00 66.81 69 MET A N 1
ATOM 563 C CA . MET A 1 69 ? -14.157 8.210 14.892 1.00 66.81 69 MET A CA 1
ATOM 564 C C . MET A 1 69 ? -15.421 7.808 15.657 1.00 66.81 69 MET A C 1
ATOM 566 O O . MET A 1 69 ? -16.497 8.353 15.405 1.00 66.81 69 MET A O 1
ATOM 570 N N . LEU A 1 70 ? -15.325 6.826 16.554 1.00 63.31 70 LEU A N 1
ATOM 571 C CA . LEU A 1 70 ? -16.408 6.488 17.461 1.00 63.31 70 LEU A CA 1
ATOM 572 C C . LEU A 1 70 ? -16.440 7.570 18.546 1.00 63.31 70 LEU A C 1
ATOM 574 O O . LEU A 1 70 ? -15.403 7.809 19.167 1.00 63.31 70 LEU A O 1
ATOM 578 N N . PRO A 1 71 ? -17.592 8.210 18.814 1.00 55.19 71 PRO A N 1
ATOM 579 C CA . PRO A 1 71 ? -17.699 9.093 19.961 1.00 55.19 71 PRO A CA 1
ATOM 580 C C . PRO A 1 71 ? -17.243 8.302 21.187 1.00 55.19 71 PRO A C 1
ATOM 582 O O . PRO A 1 71 ? -17.797 7.237 21.471 1.00 55.19 71 PRO A O 1
ATOM 585 N N . GLN A 1 72 ? -16.214 8.790 21.883 1.00 53.84 72 GLN A N 1
ATOM 586 C CA . GLN A 1 72 ? -15.887 8.353 23.237 1.00 53.84 72 GLN A CA 1
ATOM 587 C C . GLN A 1 72 ? -17.144 8.587 24.054 1.00 53.84 72 GLN A C 1
ATOM 589 O O . GLN A 1 72 ? -17.371 9.723 24.438 1.00 53.84 72 GLN A O 1
ATOM 594 N N . GLN A 1 73 ? -17.993 7.569 24.194 1.00 42.25 73 GLN A N 1
ATOM 595 C CA . GLN A 1 73 ? -19.338 7.666 24.745 1.00 42.25 73 GLN A CA 1
ATOM 596 C C . GLN A 1 73 ? -19.358 8.610 25.957 1.00 42.25 73 GLN A C 1
ATOM 598 O O . GLN A 1 73 ? -18.954 8.191 27.042 1.00 42.25 73 GLN A O 1
ATOM 603 N N . PRO A 1 74 ? -19.844 9.859 25.831 1.00 43.16 74 PRO A N 1
ATOM 604 C CA . PRO A 1 74 ? -20.308 10.577 26.986 1.00 43.16 74 PRO A CA 1
ATOM 605 C C . PRO A 1 74 ? -21.740 10.096 27.156 1.00 43.16 74 PRO A C 1
ATOM 607 O O . PRO A 1 74 ? -22.581 10.156 26.254 1.00 43.16 74 PRO A O 1
ATOM 610 N N . VAL A 1 75 ? -22.018 9.550 28.324 1.00 45.91 75 VAL A N 1
ATOM 611 C CA . VAL A 1 75 ? -23.386 9.501 28.809 1.00 45.91 75 VAL A CA 1
ATOM 612 C C . VAL A 1 75 ? -23.958 10.926 28.678 1.00 45.91 75 VAL A C 1
ATOM 614 O O . VAL A 1 75 ? -23.462 11.820 29.352 1.00 45.91 75 VAL A O 1
ATOM 617 N N . GLN A 1 76 ? -24.991 11.086 27.830 1.00 40.09 76 GLN A N 1
ATOM 618 C CA . GLN A 1 76 ? -25.894 12.257 27.701 1.00 40.09 76 GLN A CA 1
ATOM 619 C C . GLN A 1 76 ? -25.260 13.494 27.010 1.00 40.09 76 GLN A C 1
ATOM 621 O O . GLN A 1 76 ? -24.078 13.751 27.163 1.00 40.09 76 GLN A O 1
ATOM 626 N N . THR A 1 77 ? -25.910 14.329 26.190 1.00 37.19 77 THR A N 1
ATOM 627 C CA . THR A 1 77 ? -27.303 14.550 25.750 1.00 37.19 77 THR A CA 1
ATOM 628 C C . THR A 1 77 ? -27.249 15.420 24.477 1.00 37.19 77 THR A C 1
ATOM 630 O O . THR A 1 77 ? -26.315 16.196 24.316 1.00 37.19 77 THR A O 1
ATOM 633 N N . ALA A 1 78 ? -28.249 15.271 23.600 1.00 48.59 78 ALA A N 1
ATOM 634 C CA . ALA A 1 78 ? -28.685 16.154 22.504 1.00 48.59 78 ALA A CA 1
ATOM 635 C C . ALA A 1 78 ? -27.834 17.398 22.138 1.00 48.59 78 ALA A C 1
ATOM 637 O O . ALA A 1 78 ? -27.737 18.332 22.928 1.00 48.59 78 ALA A O 1
ATOM 638 N N . THR A 1 79 ? -27.388 17.493 20.876 1.00 34.81 79 THR A N 1
ATOM 639 C CA . THR A 1 79 ? -27.830 18.507 19.881 1.00 34.81 79 THR A CA 1
ATOM 640 C C . THR A 1 79 ? -27.063 18.324 18.560 1.00 34.81 79 THR A C 1
ATOM 642 O O . THR A 1 79 ? -25.842 18.369 18.521 1.00 34.81 79 THR A O 1
ATOM 645 N N . SER A 1 80 ? -27.838 18.068 17.501 1.00 50.84 80 SER A N 1
ATOM 646 C CA . SER A 1 80 ? -27.620 18.339 16.069 1.00 50.84 80 SER A CA 1
ATOM 647 C C . SER A 1 80 ? -26.228 18.783 15.577 1.00 50.84 80 SER A C 1
ATOM 649 O O . SER A 1 80 ? -25.884 19.949 15.717 1.00 50.84 80 SER A O 1
ATOM 651 N N . GLU A 1 81 ? -25.572 17.925 14.786 1.00 45.34 81 GLU A N 1
ATOM 652 C CA . GLU A 1 81 ? -25.145 18.241 13.407 1.00 45.34 81 GLU A CA 1
ATOM 653 C C . GLU A 1 81 ? -24.989 16.938 12.587 1.00 45.34 81 GLU A C 1
ATOM 655 O O . GLU A 1 81 ? -24.738 15.875 13.165 1.00 45.34 81 GLU A O 1
ATOM 660 N N . PRO A 1 82 ? -25.212 16.952 11.256 1.00 50.34 82 PRO A N 1
ATOM 661 C CA . PRO A 1 82 ? -25.336 15.725 10.477 1.00 50.34 82 PRO A CA 1
ATOM 662 C C . PRO A 1 82 ? -23.955 15.081 10.304 1.00 50.34 82 PRO A C 1
ATOM 664 O O . PRO A 1 82 ? -23.040 15.731 9.792 1.00 50.34 82 PRO A O 1
ATOM 667 N N . PRO A 1 83 ? -23.753 13.802 10.668 1.00 50.75 83 PRO A N 1
ATOM 668 C CA . PRO A 1 83 ? -22.438 13.214 10.537 1.00 50.75 83 PRO A CA 1
ATOM 669 C C . PRO A 1 83 ? -22.139 13.019 9.052 1.00 50.75 83 PRO A C 1
ATOM 671 O O . PRO A 1 83 ? -22.902 12.405 8.302 1.00 50.75 83 PRO A O 1
ATOM 674 N N . GLN A 1 84 ? -21.005 13.578 8.640 1.00 57.59 84 GLN A N 1
ATOM 675 C CA . GLN A 1 84 ? -20.328 13.362 7.371 1.00 57.59 84 GLN A CA 1
ATOM 676 C C . GLN A 1 84 ? -20.565 11.927 6.873 1.00 57.59 84 GLN A C 1
ATOM 678 O O . GLN A 1 84 ? -19.982 10.973 7.389 1.00 57.59 84 GLN A O 1
ATOM 683 N N . LYS A 1 85 ? -21.426 11.760 5.858 1.00 56.38 85 LYS A N 1
ATOM 684 C CA . LYS A 1 85 ? -21.881 10.443 5.361 1.00 56.38 85 LYS A CA 1
ATOM 685 C C . LYS A 1 85 ? -20.723 9.480 5.048 1.00 56.38 85 LYS A C 1
ATOM 687 O O . LYS A 1 85 ? -20.890 8.270 5.136 1.00 56.38 85 LYS A O 1
ATOM 692 N N . LYS A 1 86 ? -19.539 10.019 4.728 1.00 56.62 86 LYS A N 1
ATOM 693 C CA . LYS A 1 86 ? -18.298 9.269 4.481 1.00 56.62 86 LYS A CA 1
ATOM 694 C C . LYS A 1 86 ? -17.721 8.611 5.743 1.00 56.62 86 LYS A C 1
ATOM 696 O O . LYS A 1 86 ? -17.324 7.454 5.668 1.00 56.62 86 LYS A O 1
ATOM 701 N N . ALA A 1 87 ? -17.713 9.302 6.885 1.00 58.97 87 ALA A N 1
ATOM 702 C CA . ALA A 1 87 ? -17.209 8.764 8.152 1.00 58.97 87 ALA A CA 1
ATOM 703 C C . ALA A 1 87 ? -18.116 7.639 8.672 1.00 58.97 87 ALA A C 1
ATOM 705 O O . ALA A 1 87 ? -17.638 6.565 9.028 1.00 58.97 87 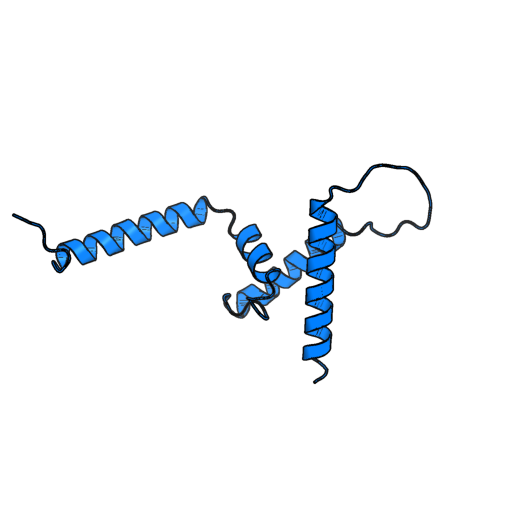ALA A O 1
ATOM 706 N N . ALA A 1 88 ? -19.436 7.839 8.600 1.00 63.88 88 ALA A N 1
ATOM 707 C CA . ALA A 1 88 ? -20.416 6.816 8.961 1.00 63.88 88 ALA A CA 1
ATOM 708 C C . ALA A 1 88 ? -20.297 5.553 8.083 1.00 63.88 88 ALA A C 1
ATOM 710 O O . ALA A 1 88 ? -20.355 4.434 8.594 1.00 63.88 88 ALA A O 1
ATOM 711 N N . LEU A 1 89 ? -20.072 5.721 6.773 1.00 69.31 89 LEU A N 1
ATOM 712 C CA . LEU A 1 89 ? -19.856 4.603 5.850 1.00 69.31 89 LEU A CA 1
ATOM 713 C C . LEU A 1 89 ? -18.562 3.836 6.171 1.00 69.31 89 LEU A C 1
ATOM 715 O O . LEU A 1 89 ? -18.555 2.605 6.146 1.00 69.31 89 LEU A O 1
ATOM 719 N N . LEU A 1 90 ? -17.482 4.555 6.499 1.00 67.88 90 LEU A N 1
ATOM 720 C CA . LEU A 1 90 ? -16.199 3.956 6.866 1.00 67.88 90 LEU A CA 1
ATOM 721 C C . LEU A 1 90 ? -16.346 3.105 8.135 1.00 67.88 90 LEU A C 1
ATOM 723 O O . LEU A 1 90 ? -15.956 1.940 8.141 1.00 67.88 90 LEU A O 1
ATOM 727 N N . VAL A 1 91 ? -16.988 3.649 9.173 1.00 70.06 91 VAL A N 1
ATOM 728 C CA . VAL A 1 91 ? -17.262 2.939 10.433 1.00 70.06 91 VAL A CA 1
ATOM 729 C C . VAL A 1 91 ? -18.112 1.686 10.190 1.00 70.06 91 VAL A C 1
ATOM 731 O O . VAL A 1 91 ? -17.774 0.612 10.687 1.00 70.06 91 VAL A O 1
ATOM 734 N N . ALA A 1 92 ? -19.164 1.775 9.370 1.00 72.81 92 ALA A N 1
ATOM 735 C CA . ALA A 1 92 ? -20.021 0.633 9.042 1.00 72.81 92 ALA A CA 1
ATOM 736 C C . ALA A 1 92 ? -19.284 -0.481 8.269 1.00 72.81 92 ALA A C 1
ATOM 738 O O . ALA A 1 92 ? -19.501 -1.668 8.534 1.00 72.81 92 ALA A O 1
ATOM 739 N N . LEU A 1 93 ? -18.397 -0.119 7.335 1.00 70.75 93 LEU A N 1
ATOM 740 C CA . LEU A 1 93 ? -17.553 -1.076 6.608 1.00 70.75 93 LEU A CA 1
ATOM 741 C C . LEU A 1 93 ? -16.548 -1.760 7.540 1.00 70.75 93 LEU A C 1
ATOM 743 O O . LEU A 1 93 ? -16.402 -2.983 7.490 1.00 70.75 93 LEU A O 1
ATOM 747 N N . ILE A 1 94 ? -15.908 -0.997 8.430 1.00 68.62 94 ILE A N 1
ATOM 748 C CA . ILE A 1 94 ? -14.932 -1.537 9.381 1.00 68.62 94 ILE A CA 1
ATOM 749 C C . ILE A 1 94 ? -15.605 -2.511 10.369 1.00 68.62 94 ILE A C 1
ATOM 751 O O . ILE A 1 94 ? -15.087 -3.606 10.602 1.00 68.62 94 ILE A O 1
ATOM 755 N N . LEU A 1 95 ? -16.779 -2.162 10.912 1.00 71.81 95 LEU A N 1
ATOM 756 C CA . LEU A 1 95 ? -17.542 -3.028 11.825 1.00 71.81 95 LEU A CA 1
ATOM 757 C C . LEU A 1 95 ? -17.948 -4.355 11.163 1.00 71.81 95 LEU A C 1
ATOM 759 O O . LEU A 1 95 ? -17.807 -5.421 11.765 1.00 71.81 95 LEU A O 1
ATOM 763 N N . ASN A 1 96 ? -18.379 -4.313 9.898 1.00 72.44 96 ASN A N 1
ATOM 764 C CA . ASN A 1 96 ? -18.696 -5.515 9.123 1.00 72.44 96 ASN A CA 1
ATOM 765 C C . ASN A 1 96 ? -17.478 -6.433 8.935 1.00 72.44 96 ASN A C 1
ATOM 767 O O . ASN A 1 96 ? -17.602 -7.660 8.997 1.00 72.44 96 ASN A O 1
ATOM 771 N N . LEU A 1 97 ? -16.292 -5.858 8.722 1.00 67.12 97 LEU A N 1
ATOM 772 C CA . LEU A 1 97 ? -15.066 -6.631 8.541 1.00 67.12 97 LEU A CA 1
ATOM 773 C C . LEU A 1 97 ? -14.611 -7.312 9.841 1.00 67.12 97 LEU A C 1
ATOM 775 O O . LEU A 1 97 ? -14.184 -8.469 9.812 1.00 67.12 97 LEU A O 1
ATOM 779 N N . MET A 1 98 ? -14.760 -6.635 10.986 1.00 66.88 98 MET A N 1
ATOM 780 C CA . MET A 1 98 ? -14.486 -7.227 12.300 1.00 66.88 98 MET A CA 1
ATOM 781 C C . MET A 1 98 ? -15.4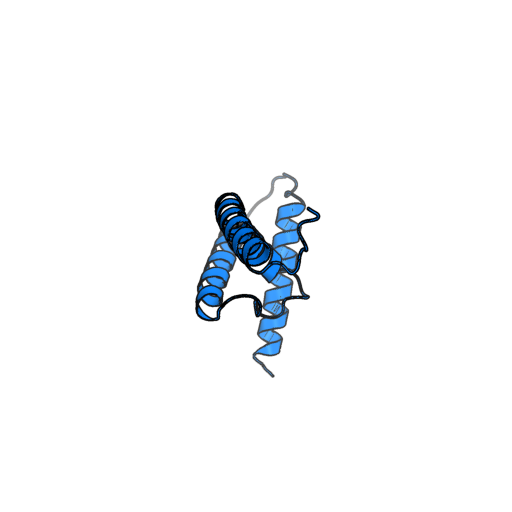04 -8.416 12.592 1.00 66.88 98 MET A C 1
ATOM 783 O O . MET A 1 98 ? -14.919 -9.475 12.987 1.00 66.88 98 MET A O 1
ATOM 787 N N . MET A 1 99 ? -16.707 -8.274 12.331 1.00 69.25 99 MET A N 1
ATOM 788 C CA . MET A 1 99 ? -17.697 -9.341 12.529 1.00 69.25 99 MET A CA 1
ATOM 789 C C . MET A 1 99 ? -17.354 -10.592 11.708 1.00 69.25 99 MET A C 1
ATOM 791 O O . MET A 1 99 ? -17.348 -11.701 12.240 1.00 69.25 99 MET A O 1
ATOM 795 N N . ARG A 1 100 ? -16.970 -10.425 10.434 1.00 63.09 100 ARG A N 1
ATOM 796 C CA . ARG A 1 100 ? -16.535 -11.542 9.572 1.00 63.09 100 ARG A CA 1
ATOM 797 C C . ARG A 1 100 ? -15.285 -12.243 10.103 1.00 63.09 100 ARG A C 1
ATOM 799 O O . ARG A 1 100 ? -15.189 -13.465 10.015 1.00 63.09 100 ARG A O 1
ATOM 806 N N . ARG A 1 101 ? -14.341 -11.495 10.679 1.00 59.00 101 ARG A N 1
ATOM 807 C CA . ARG A 1 101 ? -13.109 -12.058 11.245 1.00 59.00 101 ARG A CA 1
ATOM 808 C C . ARG A 1 101 ? -13.346 -12.798 12.563 1.00 59.00 101 ARG A C 1
ATOM 810 O O . ARG A 1 101 ? -12.689 -13.806 12.797 1.00 59.00 101 ARG A O 1
ATOM 817 N N . THR A 1 102 ? -14.260 -12.331 13.413 1.00 57.47 102 THR A N 1
ATOM 818 C CA . THR A 1 102 ? -14.638 -13.041 14.649 1.0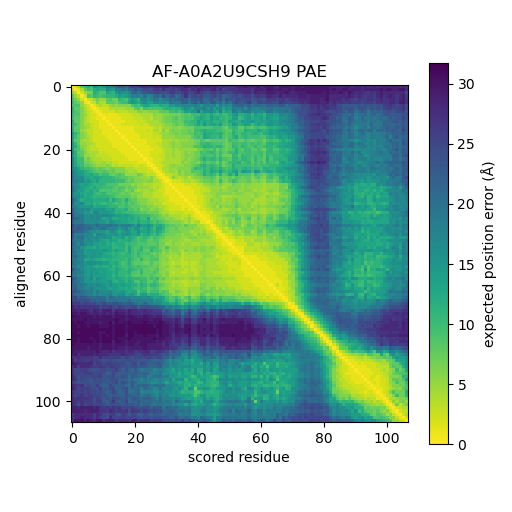0 57.47 102 THR A CA 1
ATOM 819 C C . THR A 1 102 ? -15.303 -14.376 14.328 1.00 57.47 102 THR A C 1
ATOM 821 O O . THR A 1 102 ? -14.972 -15.382 14.943 1.00 57.47 102 THR A O 1
ATOM 824 N N . VAL A 1 103 ? -16.161 -14.412 13.304 1.00 51.69 103 VAL A N 1
ATOM 825 C CA . VAL A 1 103 ? -16.774 -15.659 12.822 1.00 51.69 103 VAL A CA 1
ATOM 826 C C . VAL A 1 103 ? -15.716 -16.627 12.276 1.00 51.69 103 VAL A C 1
ATOM 828 O O . VAL A 1 103 ? -15.729 -17.794 12.639 1.00 51.69 103 VAL A O 1
ATOM 831 N N . LEU A 1 104 ? -14.744 -16.150 11.488 1.00 47.16 104 LEU A N 1
ATOM 832 C CA . LEU A 1 104 ? -13.661 -16.980 10.929 1.00 47.16 104 LEU A CA 1
ATOM 833 C C . LEU A 1 104 ? -12.647 -17.516 11.957 1.00 47.16 104 LEU A C 1
ATOM 835 O O . LEU A 1 104 ? -11.900 -18.427 11.626 1.00 47.16 104 LEU A O 1
ATOM 839 N N . LYS A 1 105 ? -12.570 -16.942 13.164 1.00 48.03 105 LYS A N 1
ATOM 840 C CA . LYS A 1 105 ? -11.692 -17.430 14.247 1.00 48.03 105 LYS A CA 1
ATOM 841 C C . LYS A 1 105 ? -12.362 -18.471 15.152 1.00 48.03 105 LYS A C 1
ATOM 843 O O . LYS A 1 105 ? -11.665 -19.087 15.949 1.00 48.03 105 LYS A O 1
ATOM 848 N N . ASN A 1 106 ? -13.685 -18.614 15.058 1.00 47.34 106 ASN A N 1
ATOM 849 C CA . ASN A 1 106 ? -14.497 -19.519 15.878 1.00 47.34 106 ASN A CA 1
ATOM 850 C C . ASN A 1 106 ? -14.968 -20.769 15.097 1.00 47.34 106 ASN A C 1
ATOM 852 O O . ASN A 1 106 ? -15.849 -21.483 15.571 1.00 47.34 106 ASN A O 1
ATOM 856 N N . LEU A 1 107 ? -14.398 -21.004 13.911 1.00 46.88 107 LEU A N 1
ATOM 857 C CA . LEU A 1 107 ? -14.496 -22.220 13.095 1.00 46.88 107 LEU A CA 1
ATOM 858 C C . LEU A 1 107 ? -13.105 -22.850 12.995 1.00 46.88 107 LEU A C 1
ATOM 860 O O . LEU A 1 107 ? -13.041 -24.096 12.968 1.00 46.88 107 LEU A O 1
#

Sequence (107 aa):
MESSEDDPGFILNFKQTFTLDMEKRKDETNSTWLKISTALDPRFKDLKCLHRSERAELWALFAGILKEMLPQQPVQTATSEPPQKKAALLVALILNLMMRRTVLKNL

Mean predicted aligned error: 14.87 Å